Protein AF-A0A9D2HYV0-F1 (afdb_monomer_lite)

Sequence (74 aa):
MMQTVTNIWRFYRDGFRAMTWGRVLWLIILLKLFIIFVVLKLFFFPDFIGERAGQLEEDEFVSRELIERGIPAP

Organism: NCBI:txid2838468

InterPro domains:
  IPR027853 Protein of unknown function DUF4492 [PF14899] (3-69)

Radius of gyration: 27.14 Å; chains: 1; bounding box: 58×23×69 Å

pLDDT: mean 77.58, std 11.14, range [56.84, 95.94]

Structure (mmCIF, N/CA/C/O backbone):
data_AF-A0A9D2HYV0-F1
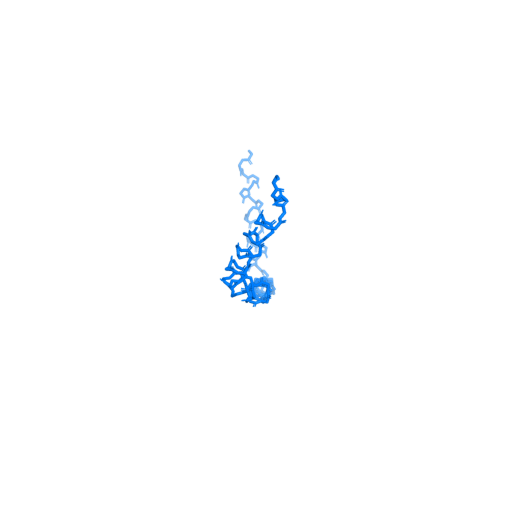#
_entry.id   AF-A0A9D2HYV0-F1
#
loop_
_atom_site.group_PDB
_atom_site.id
_atom_site.type_symbol
_atom_site.label_atom_id
_atom_site.label_alt_id
_atom_site.label_comp_id
_atom_site.label_asym_id
_atom_site.label_entity_id
_atom_site.label_seq_id
_atom_site.pdbx_PDB_ins_code
_atom_site.Cartn_x
_atom_site.Cartn_y
_atom_site.Cartn_z
_atom_site.occupancy
_atom_site.B_iso_or_equiv
_atom_site.auth_s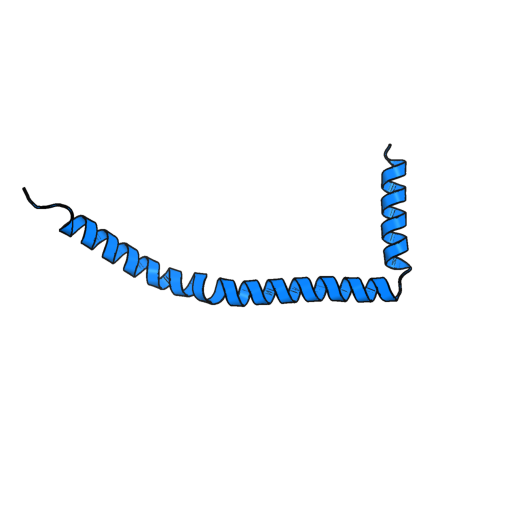eq_id
_atom_site.auth_comp_id
_atom_site.auth_asym_id
_atom_site.auth_atom_id
_atom_site.pdbx_PDB_model_num
ATOM 1 N N . MET A 1 1 ? -2.213 14.625 -29.455 1.00 56.84 1 MET A N 1
ATOM 2 C CA . MET A 1 1 ? -2.059 14.580 -27.982 1.00 56.84 1 MET A CA 1
ATOM 3 C C . MET A 1 1 ? -1.855 13.156 -27.439 1.00 56.84 1 MET A C 1
ATOM 5 O O . MET A 1 1 ? -0.973 12.983 -26.612 1.00 56.84 1 MET A O 1
ATOM 9 N N . MET A 1 2 ? -2.561 12.120 -27.932 1.00 63.12 2 MET A N 1
ATOM 10 C CA . MET A 1 2 ? -2.350 10.719 -27.488 1.00 63.12 2 MET A CA 1
ATOM 11 C C . MET A 1 2 ? -0.921 10.173 -27.687 1.00 63.12 2 MET A C 1
ATOM 13 O O . MET A 1 2 ? -0.451 9.397 -26.862 1.00 63.12 2 MET A O 1
ATOM 17 N N . GLN A 1 3 ? -0.216 10.580 -28.749 1.00 70.12 3 GLN A N 1
ATOM 18 C CA . GLN A 1 3 ? 1.099 10.013 -29.091 1.00 70.12 3 GLN A CA 1
ATOM 19 C C . GLN A 1 3 ? 2.186 10.324 -28.048 1.00 70.12 3 GLN A C 1
ATOM 21 O O . GLN A 1 3 ? 3.044 9.487 -27.775 1.00 70.12 3 GLN A O 1
ATOM 26 N N . THR A 1 4 ? 2.126 11.494 -27.407 1.00 76.88 4 THR A N 1
ATOM 27 C CA . THR A 1 4 ? 3.100 11.898 -26.385 1.00 76.88 4 THR A CA 1
ATOM 28 C C . THR A 1 4 ? 2.967 11.042 -25.128 1.00 76.88 4 THR A C 1
ATOM 30 O O . THR A 1 4 ? 3.967 10.571 -24.596 1.00 76.88 4 THR A O 1
ATOM 33 N N . VAL A 1 5 ? 1.731 10.757 -24.702 1.00 81.75 5 VAL A N 1
ATOM 34 C CA . VAL A 1 5 ? 1.443 9.891 -23.546 1.00 81.75 5 VAL A CA 1
ATOM 35 C C . VAL A 1 5 ? 1.940 8.469 -23.799 1.00 81.75 5 VAL A C 1
ATOM 37 O O . VAL A 1 5 ? 2.562 7.863 -22.929 1.00 81.75 5 VAL A O 1
ATOM 40 N N . THR A 1 6 ? 1.734 7.948 -25.012 1.00 80.56 6 THR A N 1
ATOM 41 C CA . THR A 1 6 ? 2.223 6.616 -25.389 1.00 80.56 6 THR A CA 1
ATOM 42 C C . THR A 1 6 ? 3.751 6.541 -25.371 1.00 80.56 6 THR A C 1
ATOM 44 O O . THR A 1 6 ? 4.303 5.550 -24.895 1.00 80.56 6 THR A O 1
ATOM 47 N N . ASN A 1 7 ? 4.442 7.587 -25.830 1.00 80.69 7 ASN A N 1
ATOM 48 C CA . ASN A 1 7 ? 5.905 7.635 -25.815 1.00 80.69 7 ASN A CA 1
ATOM 49 C C . ASN A 1 7 ? 6.472 7.775 -24.397 1.00 80.69 7 ASN A C 1
ATOM 51 O O . ASN A 1 7 ? 7.445 7.102 -24.072 1.00 80.69 7 ASN A O 1
ATOM 55 N N . ILE A 1 8 ? 5.837 8.574 -23.536 1.00 82.69 8 ILE A N 1
ATOM 56 C CA . ILE A 1 8 ? 6.213 8.701 -22.119 1.00 82.69 8 ILE A CA 1
ATOM 57 C C . ILE A 1 8 ? 6.036 7.359 -21.399 1.00 82.69 8 ILE A C 1
ATOM 59 O O . ILE A 1 8 ? 6.925 6.924 -20.669 1.00 82.69 8 ILE A O 1
ATOM 63 N N . TRP A 1 9 ? 4.926 6.661 -21.651 1.00 85.69 9 TRP A N 1
ATOM 64 C CA . TRP A 1 9 ? 4.681 5.340 -21.075 1.00 85.69 9 TRP A CA 1
ATOM 65 C C . TRP A 1 9 ? 5.698 4.299 -21.553 1.00 85.69 9 TRP A C 1
ATOM 67 O O . TRP A 1 9 ? 6.209 3.527 -20.742 1.00 85.69 9 TRP A O 1
ATOM 77 N N . ARG A 1 10 ? 6.033 4.294 -22.852 1.00 81.94 10 ARG A N 1
ATOM 78 C CA . ARG A 1 10 ? 7.072 3.414 -23.409 1.00 81.94 10 ARG A CA 1
ATOM 79 C C . ARG A 1 10 ? 8.439 3.722 -22.814 1.00 81.94 10 ARG A C 1
ATOM 81 O O . ARG A 1 10 ? 9.083 2.799 -22.350 1.00 81.94 10 ARG A O 1
ATOM 88 N N . PHE A 1 11 ? 8.835 4.990 -22.718 1.00 81.00 11 PHE A N 1
ATOM 89 C CA . PHE A 1 11 ? 10.109 5.381 -22.112 1.00 81.00 11 PHE A CA 1
ATOM 90 C C . PHE A 1 11 ? 10.198 4.983 -20.634 1.00 81.00 11 PHE A C 1
ATOM 92 O O . PHE A 1 11 ? 11.216 4.448 -20.206 1.00 81.00 11 PHE A O 1
ATOM 99 N N . TYR A 1 12 ? 9.125 5.174 -19.858 1.00 81.88 12 TYR A N 1
ATOM 100 C CA . TYR A 1 12 ? 9.083 4.746 -18.459 1.00 81.88 12 TYR A CA 1
ATOM 101 C C . TYR A 1 12 ? 9.164 3.220 -18.337 1.00 81.88 12 TYR A C 1
ATOM 103 O O . TYR A 1 12 ? 9.963 2.702 -17.563 1.00 81.88 12 TYR A O 1
ATOM 111 N N . ARG A 1 13 ? 8.396 2.486 -19.150 1.00 82.50 13 ARG A N 1
ATOM 112 C CA . ARG A 1 13 ? 8.419 1.018 -19.196 1.00 82.50 13 ARG A CA 1
ATOM 113 C C . ARG A 1 13 ? 9.775 0.471 -19.651 1.00 82.50 13 ARG A C 1
ATOM 115 O O . ARG A 1 13 ? 10.249 -0.509 -19.079 1.00 82.50 13 ARG A O 1
ATOM 122 N N . ASP A 1 14 ? 10.386 1.083 -20.657 1.00 78.38 14 ASP A N 1
ATOM 123 C CA . ASP A 1 14 ? 11.657 0.657 -21.242 1.00 78.38 14 ASP A CA 1
ATOM 124 C C . ASP A 1 14 ? 12.827 1.016 -20.325 1.00 78.38 14 ASP A C 1
ATOM 126 O O . ASP A 1 14 ? 13.667 0.157 -20.073 1.00 78.38 14 ASP A O 1
ATOM 130 N N . GLY A 1 15 ? 12.841 2.209 -19.724 1.00 75.62 15 GLY A N 1
ATOM 131 C CA . GLY A 1 15 ? 13.814 2.594 -18.697 1.00 75.62 15 GLY A CA 1
ATOM 132 C C . GLY A 1 15 ? 13.727 1.701 -17.458 1.00 75.62 15 GLY A C 1
ATOM 133 O O . GLY A 1 15 ? 14.742 1.240 -16.940 1.00 75.62 15 GLY A O 1
ATOM 134 N N . PHE A 1 16 ? 12.508 1.353 -17.046 1.00 73.88 16 PHE A N 1
ATOM 135 C CA . PHE A 1 16 ? 12.263 0.419 -15.952 1.00 73.88 16 PHE A CA 1
ATOM 136 C C . PHE A 1 16 ? 12.711 -1.019 -16.273 1.00 73.88 16 PHE A C 1
ATOM 138 O O . PHE A 1 16 ? 13.249 -1.725 -15.420 1.00 73.88 16 PHE A O 1
ATOM 145 N N . ARG A 1 17 ? 12.522 -1.469 -17.520 1.00 71.12 17 ARG A N 1
ATOM 146 C CA . ARG A 1 17 ? 12.880 -2.820 -17.976 1.00 71.12 17 ARG A CA 1
ATOM 147 C C . ARG A 1 17 ? 14.372 -2.980 -18.289 1.00 71.12 17 ARG A C 1
ATOM 149 O O . ARG A 1 17 ? 14.892 -4.078 -18.073 1.00 71.12 17 ARG A O 1
ATOM 156 N N . ALA A 1 18 ? 15.026 -1.934 -18.797 1.00 74.25 18 ALA A N 1
ATOM 157 C CA . ALA A 1 18 ? 16.441 -1.914 -19.178 1.00 74.25 18 ALA A CA 1
ATOM 158 C C . ALA A 1 18 ? 17.390 -1.838 -17.971 1.00 74.25 18 ALA A C 1
ATOM 160 O O . ALA A 1 18 ? 18.555 -2.212 -18.078 1.00 74.25 18 ALA A O 1
ATOM 161 N N . MET A 1 19 ? 16.899 -1.417 -16.804 1.00 70.00 19 MET A N 1
ATOM 162 C CA . MET A 1 19 ? 17.676 -1.439 -15.571 1.00 70.00 19 MET A CA 1
ATOM 163 C C . MET A 1 19 ? 17.595 -2.815 -14.901 1.00 70.00 19 MET A C 1
ATOM 165 O O . MET A 1 19 ? 16.656 -3.114 -14.160 1.00 70.00 19 MET A O 1
ATOM 169 N N . THR A 1 20 ? 18.617 -3.646 -15.095 1.00 75.44 20 THR A N 1
ATOM 170 C CA . THR A 1 20 ? 18.810 -4.894 -14.332 1.00 75.44 20 THR A CA 1
ATOM 171 C C . THR A 1 20 ? 18.748 -4.650 -12.820 1.00 75.44 20 THR A C 1
ATOM 173 O O . THR A 1 20 ? 18.056 -5.375 -12.108 1.00 75.44 20 THR A O 1
ATOM 176 N N . TRP A 1 21 ? 19.363 -3.562 -12.347 1.00 78.38 21 TRP A N 1
ATOM 177 C CA . TRP A 1 21 ? 19.301 -3.110 -10.951 1.00 78.38 21 TRP A CA 1
ATOM 178 C C . TRP A 1 21 ? 17.964 -2.463 -10.564 1.00 78.38 21 TRP A C 1
ATOM 180 O O . TRP A 1 21 ? 17.526 -2.583 -9.423 1.00 78.38 21 TRP A O 1
ATOM 190 N N . GLY A 1 22 ? 17.285 -1.812 -11.509 1.00 82.00 22 GLY A N 1
ATOM 191 C CA . GLY A 1 22 ? 16.008 -1.128 -11.282 1.00 82.00 22 GLY A CA 1
ATOM 192 C C . GLY A 1 22 ? 14.862 -2.102 -11.030 1.00 82.00 22 GLY A C 1
ATOM 193 O O . GLY A 1 22 ? 14.039 -1.868 -10.149 1.00 82.00 22 GLY A O 1
ATOM 194 N N . ARG A 1 23 ? 14.859 -3.251 -11.718 1.00 80.75 23 ARG A N 1
ATOM 195 C CA . ARG A 1 23 ? 13.894 -4.331 -11.458 1.00 80.75 23 ARG A CA 1
ATOM 196 C C . ARG A 1 23 ? 14.029 -4.881 -10.039 1.00 80.75 23 ARG A C 1
ATOM 198 O O . ARG A 1 23 ? 13.021 -5.084 -9.369 1.00 80.75 23 ARG A O 1
ATOM 205 N N . VAL A 1 24 ? 15.266 -5.090 -9.584 1.00 87.75 24 VAL A N 1
ATOM 206 C CA . VAL A 1 24 ? 15.556 -5.538 -8.214 1.00 87.75 24 VAL A CA 1
ATOM 207 C C . VAL A 1 24 ? 15.144 -4.464 -7.210 1.00 87.75 24 VAL A C 1
ATOM 209 O O . VAL A 1 24 ? 14.453 -4.772 -6.245 1.00 87.75 24 VAL A O 1
ATOM 212 N N . LEU A 1 25 ? 15.482 -3.197 -7.462 1.00 88.12 25 LEU A N 1
ATOM 213 C CA . LEU A 1 25 ? 15.116 -2.084 -6.586 1.00 88.12 25 LEU A CA 1
ATOM 214 C C . LEU A 1 25 ? 13.599 -1.931 -6.443 1.00 88.12 25 LEU A C 1
ATOM 216 O O . LEU A 1 25 ? 13.098 -1.732 -5.342 1.00 88.12 25 LEU A O 1
ATOM 220 N N . TRP A 1 26 ? 12.849 -2.059 -7.532 1.00 88.38 26 TRP A N 1
ATOM 221 C CA . TRP A 1 26 ? 11.395 -1.950 -7.484 1.00 88.38 26 TRP A CA 1
ATOM 222 C C . TRP A 1 26 ? 10.741 -3.144 -6.797 1.00 88.38 26 TRP A C 1
ATOM 224 O O . TRP A 1 26 ? 9.777 -2.966 -6.059 1.00 88.38 26 TRP A O 1
ATOM 234 N N . LEU A 1 27 ? 11.301 -4.345 -6.974 1.00 90.44 27 LEU A N 1
ATOM 235 C CA . LEU A 1 27 ? 10.900 -5.520 -6.207 1.00 90.44 27 LEU A CA 1
ATOM 236 C C . LEU A 1 27 ? 11.147 -5.290 -4.711 1.00 90.44 27 LEU A C 1
ATOM 238 O O . LEU A 1 27 ? 10.262 -5.563 -3.909 1.00 90.44 27 LEU A O 1
ATOM 242 N N . ILE A 1 28 ? 12.291 -4.708 -4.336 1.00 93.75 28 ILE A N 1
ATOM 243 C CA . ILE A 1 28 ? 12.585 -4.320 -2.949 1.00 93.75 28 ILE A CA 1
ATOM 244 C C . ILE A 1 28 ? 11.574 -3.285 -2.443 1.00 93.75 28 ILE A C 1
ATOM 246 O O . ILE A 1 28 ? 11.079 -3.434 -1.332 1.00 93.75 28 ILE A O 1
ATOM 250 N N . ILE A 1 29 ? 11.235 -2.257 -3.230 1.00 93.44 29 ILE A N 1
ATOM 251 C CA . ILE A 1 29 ? 10.237 -1.246 -2.846 1.00 93.44 29 ILE A CA 1
ATOM 252 C C . ILE A 1 29 ? 8.868 -1.897 -2.634 1.00 93.44 29 ILE A C 1
ATOM 254 O O . ILE A 1 29 ? 8.259 -1.679 -1.590 1.00 93.44 29 ILE A O 1
ATOM 258 N N . LEU A 1 30 ? 8.403 -2.730 -3.571 1.00 94.06 30 LEU A N 1
ATOM 259 C CA . LEU A 1 30 ? 7.148 -3.470 -3.429 1.00 94.06 30 LEU A CA 1
ATOM 260 C C . LEU A 1 30 ? 7.150 -4.368 -2.195 1.00 94.06 30 LEU A C 1
ATOM 262 O O . LEU A 1 30 ? 6.185 -4.369 -1.436 1.00 94.06 30 LEU A O 1
ATOM 266 N N . LEU A 1 31 ? 8.236 -5.107 -1.977 1.00 95.94 31 LEU A N 1
ATOM 267 C CA . LEU A 1 31 ? 8.388 -5.979 -0.821 1.00 95.94 31 LEU A CA 1
ATOM 268 C C . LEU A 1 31 ? 8.349 -5.173 0.478 1.00 95.94 31 LEU A C 1
ATOM 270 O O . LEU A 1 31 ? 7.652 -5.544 1.414 1.00 95.94 31 LEU A O 1
ATOM 274 N N . LYS A 1 32 ? 9.061 -4.046 0.532 1.00 94.19 32 LYS A N 1
ATOM 275 C CA . LYS A 1 32 ? 9.095 -3.171 1.704 1.00 94.19 32 LYS A CA 1
ATOM 276 C C . LYS A 1 32 ? 7.718 -2.573 1.981 1.00 94.19 32 LYS A C 1
ATOM 278 O O . LYS A 1 32 ? 7.293 -2.566 3.129 1.00 94.19 32 LYS A O 1
ATOM 283 N N . LEU A 1 33 ? 7.006 -2.129 0.943 1.00 95.56 33 LEU A N 1
ATOM 284 C CA . LEU A 1 33 ? 5.627 -1.648 1.053 1.00 95.56 33 LEU A CA 1
ATOM 285 C C . LEU A 1 33 ? 4.686 -2.748 1.547 1.00 95.56 33 LEU A C 1
ATOM 287 O O . LEU A 1 33 ? 3.871 -2.489 2.424 1.00 95.56 33 LEU A O 1
ATOM 291 N N . PHE A 1 34 ? 4.828 -3.973 1.042 1.00 95.56 34 PHE A N 1
ATOM 292 C CA . PHE A 1 34 ? 4.046 -5.118 1.495 1.00 95.56 34 PHE A CA 1
ATOM 293 C C . PHE A 1 34 ? 4.325 -5.456 2.964 1.00 95.56 34 PHE A C 1
ATOM 295 O O . PHE A 1 34 ? 3.389 -5.591 3.745 1.00 95.56 34 PHE A O 1
ATOM 302 N N . ILE A 1 35 ? 5.597 -5.523 3.370 1.00 94.56 35 ILE A N 1
ATOM 303 C CA . ILE A 1 35 ? 5.992 -5.783 4.761 1.00 94.56 35 ILE A CA 1
ATOM 304 C C . ILE A 1 35 ? 5.469 -4.679 5.683 1.00 94.56 35 ILE A C 1
ATOM 306 O O . ILE A 1 35 ? 4.876 -4.989 6.709 1.00 94.56 35 ILE A O 1
ATOM 310 N N . ILE A 1 36 ? 5.635 -3.402 5.319 1.00 91.19 36 ILE A N 1
ATOM 311 C CA . ILE A 1 36 ? 5.108 -2.276 6.102 1.00 91.19 36 ILE A CA 1
ATOM 312 C C . ILE A 1 36 ? 3.586 -2.373 6.201 1.00 91.19 36 ILE A C 1
ATOM 314 O O . ILE A 1 36 ? 3.047 -2.226 7.288 1.00 91.19 36 ILE A O 1
ATOM 318 N N . PHE A 1 37 ? 2.888 -2.673 5.108 1.00 91.19 37 PHE A N 1
ATOM 319 C CA . PHE A 1 37 ? 1.438 -2.837 5.126 1.00 91.19 37 PHE A CA 1
ATOM 320 C C . PHE A 1 37 ? 1.003 -3.985 6.039 1.00 91.19 37 PHE A C 1
ATOM 322 O O . PHE A 1 37 ? 0.083 -3.809 6.826 1.00 91.19 37 PHE A O 1
ATOM 329 N N . VAL A 1 38 ? 1.674 -5.136 5.981 1.00 90.56 38 VAL A N 1
ATOM 330 C CA . VAL A 1 38 ? 1.369 -6.298 6.825 1.00 90.56 38 VAL A CA 1
ATOM 331 C C . VAL A 1 38 ? 1.685 -6.019 8.291 1.00 90.56 38 VAL A C 1
ATOM 333 O O . VAL A 1 38 ? 0.857 -6.324 9.138 1.00 90.56 38 VAL A O 1
ATOM 336 N N . VAL A 1 39 ? 2.825 -5.402 8.609 1.00 88.19 39 VAL A N 1
ATOM 337 C CA . VAL A 1 39 ? 3.190 -5.038 9.988 1.00 88.19 39 VAL A CA 1
ATOM 338 C C . VAL A 1 39 ? 2.242 -3.979 10.533 1.00 88.19 39 VAL A C 1
ATOM 340 O O . VAL A 1 39 ? 1.715 -4.158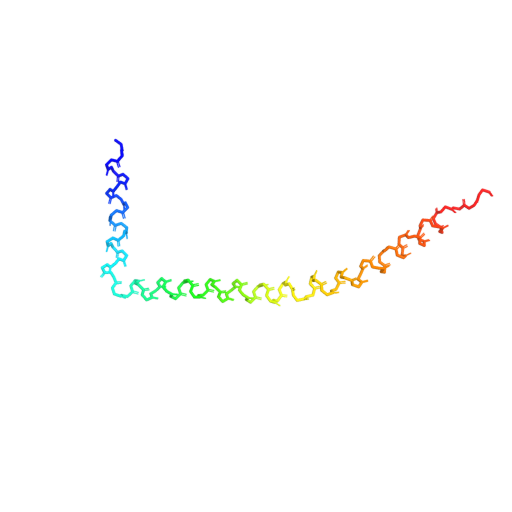 11.622 1.00 88.19 39 VAL A O 1
ATOM 343 N N . LEU A 1 40 ? 1.953 -2.916 9.779 1.00 86.19 40 LEU A N 1
ATOM 344 C CA . LEU A 1 40 ? 0.952 -1.929 10.177 1.00 86.19 40 LEU A CA 1
ATOM 345 C C . LEU A 1 40 ? -0.418 -2.590 10.332 1.00 86.19 40 LEU A C 1
ATOM 347 O O . LEU A 1 40 ? -1.091 -2.345 11.317 1.00 86.19 40 LEU A O 1
ATOM 351 N N . LYS A 1 41 ? -0.832 -3.481 9.426 1.00 83.69 41 LYS A N 1
ATOM 352 C CA . LYS A 1 41 ? -2.105 -4.201 9.546 1.00 83.69 41 LYS A CA 1
ATOM 353 C C . LYS A 1 41 ? -2.131 -5.094 10.791 1.00 83.69 41 LYS A C 1
ATOM 355 O O . LYS A 1 41 ? -3.131 -5.108 11.489 1.00 83.69 41 LYS A O 1
ATOM 360 N N . LEU A 1 42 ? -1.067 -5.836 11.071 1.00 83.06 42 LEU A N 1
ATOM 361 C CA . LEU A 1 42 ? -0.995 -6.777 12.191 1.00 83.06 42 LEU A CA 1
ATOM 362 C C . LEU A 1 42 ? -0.722 -6.107 13.534 1.00 83.06 42 LEU A C 1
ATOM 364 O O . LEU A 1 42 ? -1.061 -6.705 14.540 1.00 83.06 42 LEU A O 1
ATOM 368 N N . PHE A 1 43 ? -0.125 -4.913 13.560 1.00 80.00 43 PHE A N 1
ATOM 369 C CA . PHE A 1 43 ? 0.174 -4.151 14.778 1.00 80.00 43 PHE A CA 1
ATOM 370 C C . PHE A 1 43 ? -0.875 -3.069 15.070 1.00 80.00 43 PHE A C 1
ATOM 372 O O . PHE A 1 43 ? -1.235 -2.864 16.218 1.00 80.00 43 PHE A O 1
ATOM 379 N N . PHE A 1 44 ? -1.432 -2.419 14.044 1.00 69.38 44 PHE A N 1
ATOM 380 C CA . PHE A 1 44 ? -2.551 -1.474 14.178 1.00 69.38 44 PHE A CA 1
ATOM 381 C C . PHE A 1 44 ? -3.928 -2.128 13.998 1.00 69.38 44 PHE A C 1
ATOM 383 O O . PHE A 1 44 ? -4.920 -1.419 14.035 1.00 69.38 44 PHE A O 1
ATOM 390 N N . PHE A 1 45 ? -4.058 -3.436 13.757 1.00 66.50 45 PHE A N 1
ATOM 391 C CA . PHE A 1 45 ? -5.362 -4.125 13.809 1.00 66.50 45 PHE A CA 1
ATOM 392 C C . PHE A 1 45 ? -5.450 -5.438 14.631 1.00 66.50 45 PHE A C 1
ATOM 394 O O . PHE A 1 45 ? -6.444 -6.141 14.443 1.00 66.50 45 PHE A O 1
ATOM 401 N N . PRO A 1 46 ? -4.517 -5.812 15.530 1.00 64.38 46 PRO A N 1
ATOM 402 C CA . PRO A 1 46 ? -4.707 -6.970 16.404 1.00 64.38 46 PRO A CA 1
ATOM 403 C C . PRO A 1 46 ? -5.696 -6.63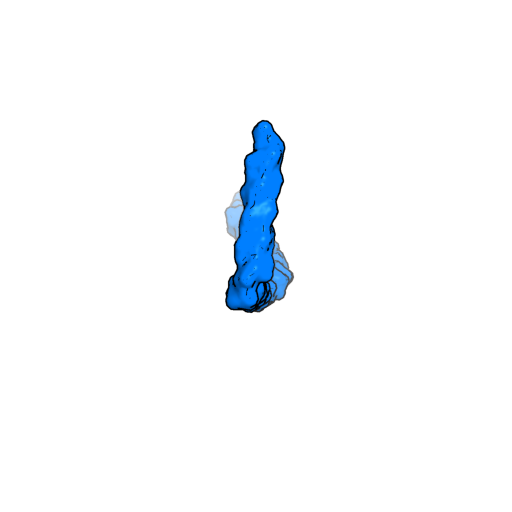5 17.534 1.00 64.38 46 PRO A C 1
ATOM 405 O O . PRO A 1 46 ? -6.644 -7.385 17.754 1.00 64.38 46 PRO A O 1
ATOM 408 N N . ASP A 1 47 ? -5.565 -5.455 18.146 1.00 59.72 47 ASP A N 1
ATOM 409 C CA . ASP A 1 47 ? -6.435 -5.006 19.237 1.00 59.72 47 ASP A CA 1
ATOM 410 C C . ASP A 1 47 ? -7.712 -4.316 18.731 1.00 59.72 47 ASP A C 1
ATOM 412 O O . ASP A 1 47 ? -8.772 -4.461 19.320 1.00 59.72 47 ASP A O 1
ATOM 416 N N . PHE A 1 48 ? -7.716 -3.685 17.550 1.00 58.06 48 PHE A N 1
ATOM 417 C CA . PHE A 1 48 ? -8.926 -3.005 17.048 1.00 58.06 48 PHE A CA 1
ATOM 418 C C . PHE A 1 48 ? -10.137 -3.913 16.771 1.00 58.06 48 PHE A C 1
ATOM 420 O O . PHE A 1 48 ? -11.232 -3.373 16.589 1.00 58.06 48 PHE A O 1
ATOM 427 N N . ILE A 1 49 ? -9.962 -5.235 16.656 1.00 59.28 49 ILE A N 1
ATOM 428 C CA . ILE A 1 49 ? -11.066 -6.186 16.426 1.00 59.28 49 ILE A CA 1
ATOM 429 C C . ILE A 1 49 ? -11.409 -6.968 17.700 1.00 59.28 49 ILE A C 1
ATOM 431 O O . ILE A 1 49 ? -12.591 -7.145 17.980 1.00 59.28 49 ILE A O 1
ATOM 435 N N . GLY A 1 50 ? -10.414 -7.395 18.484 1.00 60.62 50 GLY A N 1
ATOM 436 C CA . GLY A 1 50 ? -10.651 -8.098 19.750 1.00 60.62 50 GLY A CA 1
ATOM 437 C C . GLY A 1 50 ? -11.103 -7.170 20.879 1.00 60.62 50 GLY A C 1
ATOM 438 O O . GLY A 1 50 ? -12.066 -7.472 21.576 1.00 60.62 50 GLY A O 1
ATOM 439 N N . GLU A 1 51 ? -10.465 -6.007 21.009 1.00 60.62 51 GLU A N 1
ATOM 440 C CA . GLU A 1 51 ? -10.752 -5.028 22.060 1.00 60.62 51 GLU A CA 1
ATOM 441 C C . GLU A 1 51 ? -12.120 -4.371 21.842 1.00 60.62 51 GLU A C 1
ATOM 443 O O . GLU A 1 51 ? -12.894 -4.247 22.781 1.00 60.62 51 GLU A O 1
ATOM 448 N N . ARG A 1 52 ? -12.495 -4.077 20.585 1.00 58.69 52 ARG A N 1
ATOM 449 C CA . ARG A 1 52 ? -13.834 -3.552 20.260 1.00 58.69 52 ARG A CA 1
ATOM 450 C C . ARG A 1 52 ? -14.958 -4.567 20.449 1.00 58.69 52 ARG A C 1
ATOM 452 O O . ARG A 1 52 ? -16.064 -4.157 20.769 1.00 58.69 52 ARG A O 1
ATOM 459 N N . ALA A 1 53 ? -14.712 -5.863 20.262 1.00 59.47 53 ALA A N 1
ATOM 460 C CA . ALA A 1 53 ? -15.745 -6.875 20.478 1.00 59.47 53 ALA A CA 1
ATOM 461 C C . ALA A 1 53 ? -16.124 -7.017 21.965 1.00 59.47 53 ALA A C 1
ATOM 463 O O . ALA A 1 53 ? -17.296 -7.225 22.254 1.00 59.47 53 ALA A O 1
ATOM 464 N N . GLY A 1 54 ? -15.163 -6.861 22.887 1.00 63.16 54 GLY A N 1
ATOM 465 C CA . GLY A 1 54 ? -15.425 -6.819 24.334 1.00 63.16 54 GLY A CA 1
ATOM 466 C C . GLY A 1 54 ? -15.885 -5.443 24.834 1.00 63.16 54 GLY A C 1
ATOM 467 O O . GLY A 1 54 ? -16.842 -5.356 25.596 1.00 63.16 54 GL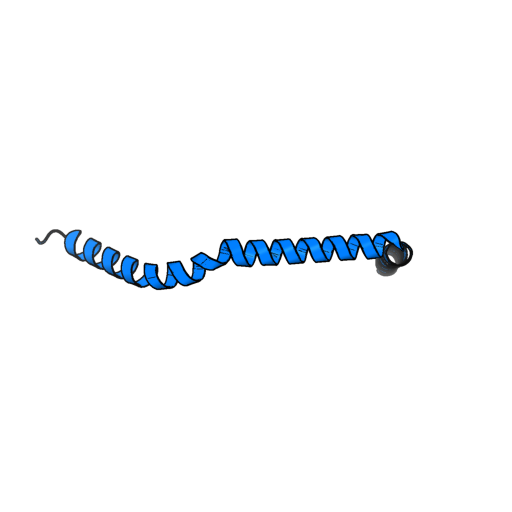Y A O 1
ATOM 468 N N . GLN A 1 55 ? -15.275 -4.359 24.340 1.00 62.75 55 GLN A N 1
ATOM 469 C CA . GLN A 1 55 ? -15.625 -2.988 24.735 1.00 62.75 55 GLN A CA 1
ATOM 470 C C . GLN A 1 55 ? -17.040 -2.580 24.323 1.00 62.75 55 GLN A C 1
ATOM 472 O O . GLN A 1 55 ? -17.632 -1.765 25.013 1.00 62.75 55 GLN A O 1
ATOM 477 N N . LEU A 1 56 ? -17.604 -3.115 23.232 1.00 62.53 56 LEU A N 1
ATOM 478 C CA . LEU A 1 56 ? -18.984 -2.799 22.834 1.00 62.53 56 LEU A CA 1
ATOM 479 C C . LEU A 1 56 ? -20.009 -3.209 23.904 1.00 62.53 56 LEU A C 1
ATOM 481 O O . LEU A 1 56 ? -20.983 -2.491 24.113 1.00 62.53 56 LEU A O 1
ATOM 485 N N . GLU A 1 57 ? -19.787 -4.335 24.586 1.00 71.25 57 GLU A N 1
ATOM 486 C CA . GLU A 1 57 ? -20.692 -4.829 25.631 1.00 71.25 57 GLU A CA 1
ATOM 487 C C . GLU A 1 57 ? -20.570 -3.985 26.913 1.00 71.25 57 GLU A C 1
ATOM 489 O O . GLU A 1 57 ? -21.573 -3.609 27.524 1.00 71.25 57 GLU A O 1
ATOM 494 N N . GLU A 1 58 ? -19.340 -3.615 27.283 1.00 72.38 58 GLU A N 1
ATOM 495 C CA . GLU A 1 58 ? -19.063 -2.761 28.444 1.00 72.38 58 GLU A CA 1
ATOM 496 C C . GLU A 1 58 ? -19.509 -1.304 28.225 1.00 72.38 58 GLU A C 1
ATOM 498 O O . GLU A 1 58 ? -20.065 -0.689 29.135 1.00 72.38 58 GLU A O 1
ATOM 503 N N . ASP A 1 59 ? -19.322 -0.751 27.023 1.00 79.25 59 ASP A N 1
ATOM 504 C CA . ASP A 1 59 ? -19.709 0.622 26.673 1.00 79.25 59 ASP A CA 1
ATOM 505 C C . ASP A 1 59 ? -21.238 0.781 26.641 1.00 79.25 59 ASP A C 1
ATOM 507 O O . ASP A 1 59 ? -21.776 1.781 27.126 1.00 79.25 59 ASP A O 1
ATOM 511 N N . GLU A 1 60 ? -21.967 -0.238 26.163 1.00 81.12 60 GLU A N 1
ATOM 512 C CA . GLU A 1 60 ? -23.433 -0.254 26.217 1.00 81.12 60 GLU A CA 1
ATOM 513 C C . GLU A 1 60 ? -23.940 -0.353 27.666 1.00 81.12 60 GLU A C 1
ATOM 515 O O . GLU A 1 60 ? -24.899 0.333 28.036 1.00 81.12 60 GLU A O 1
ATOM 520 N N . PHE A 1 61 ? -23.275 -1.147 28.511 1.00 79.94 61 PHE A N 1
ATOM 521 C CA . PHE A 1 61 ? -23.607 -1.266 29.931 1.00 79.94 61 PHE A CA 1
ATOM 522 C C . PHE A 1 61 ? -23.370 0.046 30.698 1.00 79.94 61 PHE A C 1
ATOM 524 O O . PHE A 1 61 ? -24.267 0.527 31.392 1.00 79.94 61 PHE A O 1
ATOM 531 N N . VAL A 1 62 ? -22.203 0.678 30.532 1.00 81.62 62 VAL A N 1
ATOM 532 C CA . VAL A 1 62 ? -21.880 1.961 31.182 1.00 81.62 62 VAL A CA 1
ATOM 533 C C . VAL A 1 62 ? -22.788 3.081 30.672 1.00 81.62 62 VAL A C 1
ATOM 535 O O . VAL A 1 62 ? -23.275 3.882 31.468 1.00 81.62 62 VAL A O 1
ATOM 538 N N . SER A 1 63 ? -23.080 3.118 29.369 1.00 82.56 63 SER A N 1
ATOM 539 C CA . SER A 1 63 ? -24.009 4.094 28.787 1.00 82.56 63 SER A CA 1
ATOM 540 C C . SER A 1 63 ? -25.414 3.979 29.382 1.00 82.56 63 SER A C 1
ATOM 542 O O . SER A 1 63 ? -26.027 4.999 29.704 1.00 82.56 63 SER A O 1
ATOM 544 N N . ARG A 1 64 ? -25.922 2.754 29.578 1.00 82.12 64 ARG A N 1
ATOM 545 C CA . ARG A 1 64 ? -27.217 2.523 30.241 1.00 82.12 64 ARG A CA 1
ATOM 546 C C . ARG A 1 64 ? -27.201 2.983 31.696 1.00 82.12 64 ARG A C 1
ATOM 548 O O . ARG A 1 64 ? -28.108 3.704 32.097 1.00 82.12 64 ARG A O 1
ATOM 555 N N . GLU A 1 65 ? -26.151 2.656 32.444 1.00 83.06 65 GLU A N 1
ATOM 556 C CA . GLU A 1 65 ? -26.025 3.046 33.854 1.00 83.06 65 GLU A CA 1
ATOM 557 C C . GLU A 1 65 ? -25.934 4.574 34.026 1.00 83.06 65 GLU A C 1
ATOM 559 O O . GLU A 1 65 ? -26.498 5.141 34.963 1.00 83.06 65 GLU A O 1
ATOM 564 N N . LEU A 1 66 ? -25.256 5.273 33.108 1.00 84.94 66 LEU A N 1
ATOM 565 C CA . LEU A 1 66 ? 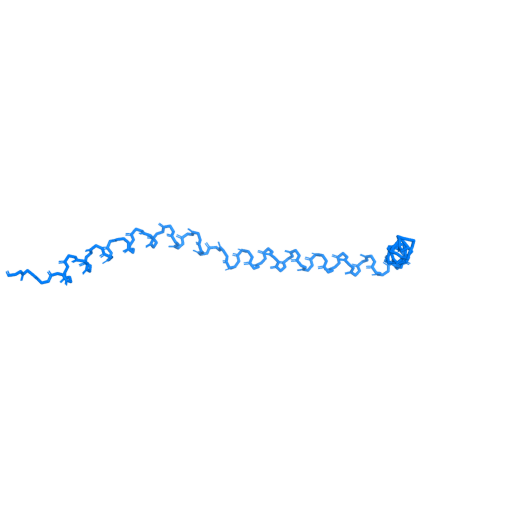-25.174 6.736 33.106 1.00 84.94 66 LEU A CA 1
ATOM 566 C C . LEU A 1 66 ? -26.509 7.402 32.751 1.00 84.94 66 LEU A C 1
ATOM 568 O O . LEU A 1 66 ? -26.816 8.452 33.311 1.00 84.94 66 LEU A O 1
ATOM 572 N N . ILE A 1 67 ? -27.311 6.812 31.859 1.00 83.69 67 ILE A N 1
ATOM 573 C CA . ILE A 1 67 ? -28.673 7.290 31.563 1.00 83.69 67 ILE A CA 1
ATOM 574 C C . ILE A 1 67 ? -29.589 7.065 32.773 1.00 83.69 67 ILE A C 1
ATOM 576 O O . ILE A 1 67 ? -30.344 7.961 33.141 1.00 83.69 67 ILE A O 1
ATOM 580 N N . GLU A 1 68 ? -29.497 5.902 33.418 1.00 80.88 68 GLU A N 1
ATOM 581 C CA . GLU A 1 68 ? -30.339 5.534 34.560 1.00 80.88 68 GLU A CA 1
ATOM 582 C C . GLU A 1 68 ? -30.013 6.354 35.818 1.00 80.88 68 GLU A C 1
ATOM 584 O O . GLU A 1 68 ? -30.921 6.808 36.511 1.00 80.88 68 GLU A O 1
ATOM 589 N N . ARG A 1 69 ? -28.729 6.631 36.084 1.00 76.31 69 ARG A N 1
ATOM 590 C CA . ARG A 1 69 ? -28.300 7.485 37.210 1.00 76.31 69 ARG A CA 1
ATOM 591 C C . ARG A 1 69 ? -28.324 8.980 36.900 1.00 76.31 69 ARG A C 1
ATOM 593 O O . ARG A 1 69 ? -28.422 9.792 37.817 1.00 76.31 69 ARG A O 1
ATOM 600 N N . GLY A 1 70 ? -28.176 9.353 35.630 1.00 74.12 70 GLY A N 1
ATOM 601 C CA . GLY A 1 70 ? -28.120 10.741 35.168 1.00 74.12 70 GLY A CA 1
ATOM 602 C C . GLY A 1 70 ? -29.484 11.422 35.074 1.00 74.12 70 GLY A C 1
ATOM 603 O O . GLY A 1 70 ? -29.534 12.646 34.952 1.00 74.12 70 GLY A O 1
ATOM 604 N N . ILE A 1 71 ? -30.581 10.662 35.163 1.00 65.25 71 ILE A N 1
ATOM 605 C CA . ILE A 1 71 ? -31.932 11.195 35.346 1.00 65.25 71 ILE A CA 1
ATOM 606 C C . ILE A 1 71 ? -32.226 11.204 36.856 1.00 65.25 71 ILE A C 1
ATOM 608 O O . ILE A 1 71 ? -32.605 10.171 37.408 1.00 65.25 71 ILE A O 1
ATOM 612 N N . PRO A 1 72 ? -32.053 12.338 37.563 1.00 60.56 72 PRO A N 1
ATOM 613 C CA . PRO A 1 72 ? -32.541 12.455 38.929 1.00 60.56 72 PRO A CA 1
ATOM 614 C C . PRO A 1 72 ? -34.063 12.285 38.911 1.00 60.56 72 PRO A C 1
ATOM 616 O O . PRO A 1 72 ? -34.761 12.974 38.163 1.00 60.56 72 PRO A O 1
ATOM 619 N N . ALA A 1 73 ? -34.563 11.333 39.701 1.00 62.66 73 ALA A N 1
ATOM 620 C CA . ALA A 1 73 ? -35.994 11.135 39.890 1.00 62.66 73 ALA A CA 1
ATOM 621 C C . ALA A 1 73 ? -36.665 12.462 40.320 1.00 62.66 73 ALA A C 1
ATOM 623 O O . ALA A 1 73 ? -36.063 13.189 41.119 1.00 62.66 73 ALA A O 1
ATOM 624 N N . PRO A 1 74 ? -37.858 12.795 39.785 1.00 62.66 74 PRO A N 1
ATOM 625 C CA . PRO A 1 74 ? -38.628 13.958 40.226 1.00 62.66 74 PRO A CA 1
ATOM 626 C C . PRO A 1 74 ? -39.087 13.845 41.685 1.00 62.66 74 PRO A C 1
ATOM 628 O O . PRO A 1 74 ? -39.294 12.704 42.164 1.00 62.66 74 PRO A O 1
#

Foldseek 3Di:
DVVVVVVVVCCVVVVCVVDPVNVVVVVVVVVVVVVCVVCCCCVVPPCVVVVCVVVVVVVVVVVVVCVVVVDDDD

Secondary structure (DSSP, 8-state):
-HHHHHHHHHHHHHHHHH-HHHHHHHHHHHHHHHHHHHHHHHHHSSHHHHHHHHHHHHHHHHHHHHHHHHS---